Protein AF-A0A1F8M8Q2-F1 (afdb_monomer_lite)

Structure (mmCIF, N/CA/C/O backbone):
data_AF-A0A1F8M8Q2-F1
#
_entry.id   AF-A0A1F8M8Q2-F1
#
loop_
_atom_site.group_PDB
_atom_site.id
_atom_site.type_symbol
_atom_site.label_atom_id
_atom_site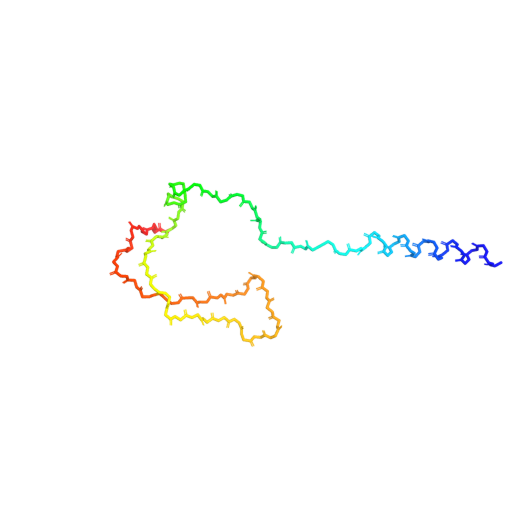.label_alt_id
_atom_site.label_comp_id
_atom_site.label_asym_id
_atom_site.label_entity_id
_atom_site.label_seq_id
_atom_site.pdbx_PDB_ins_code
_atom_site.Cartn_x
_atom_site.Cartn_y
_atom_site.Cartn_z
_atom_site.occupancy
_atom_site.B_iso_or_equiv
_atom_site.auth_seq_id
_atom_site.auth_comp_id
_atom_site.auth_asym_id
_atom_site.auth_atom_id
_atom_site.pdbx_PDB_model_num
ATOM 1 N N . MET A 1 1 ? 52.526 6.394 -23.130 1.00 59.47 1 MET A N 1
ATOM 2 C CA . MET A 1 1 ? 51.057 6.506 -23.295 1.00 59.47 1 MET A CA 1
ATOM 3 C C . MET A 1 1 ? 50.283 5.447 -22.501 1.00 59.47 1 MET A C 1
ATOM 5 O O . MET A 1 1 ? 49.245 5.767 -21.945 1.00 59.47 1 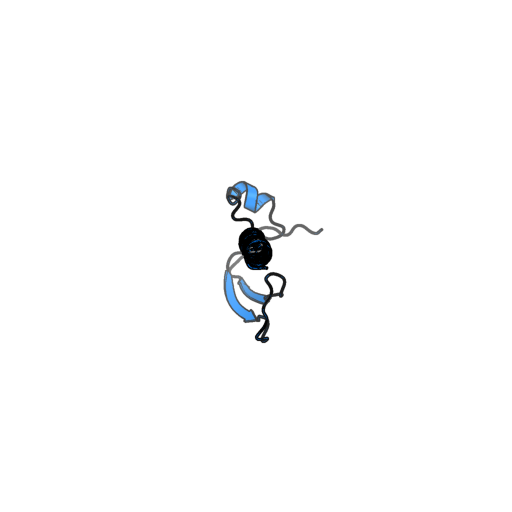MET A O 1
ATOM 9 N N . THR A 1 2 ? 50.810 4.232 -22.328 1.00 69.38 2 THR A N 1
ATOM 10 C CA . THR A 1 2 ? 50.140 3.110 -21.633 1.00 69.38 2 THR A CA 1
ATOM 11 C C . THR A 1 2 ? 49.880 3.325 -20.130 1.00 69.38 2 THR A C 1
ATOM 13 O O . THR A 1 2 ? 48.862 2.878 -19.617 1.00 69.38 2 THR A O 1
ATOM 16 N N . LYS A 1 3 ? 50.752 4.062 -19.418 1.00 71.31 3 LYS A N 1
ATOM 17 C CA . LYS A 1 3 ? 50.584 4.363 -17.977 1.00 71.31 3 LYS A CA 1
ATOM 18 C C . LYS A 1 3 ? 49.353 5.226 -17.672 1.00 71.31 3 LYS A C 1
ATOM 20 O O . LYS A 1 3 ? 48.653 4.959 -16.707 1.00 71.31 3 LYS A O 1
ATOM 25 N N . TRP A 1 4 ? 49.067 6.217 -18.515 1.00 83.88 4 TRP A N 1
ATOM 26 C CA . TRP A 1 4 ? 47.881 7.069 -18.368 1.00 83.88 4 TRP A CA 1
ATOM 27 C C . TRP A 1 4 ? 46.597 6.296 -18.665 1.00 83.88 4 TRP A C 1
ATOM 29 O O . TRP A 1 4 ? 45.600 6.464 -17.973 1.00 83.88 4 TRP A O 1
ATOM 39 N N . PHE A 1 5 ? 46.657 5.381 -19.634 1.00 85.44 5 PHE A N 1
ATOM 40 C CA . PHE A 1 5 ? 45.541 4.500 -19.955 1.00 85.44 5 PHE A CA 1
ATOM 41 C C . PHE A 1 5 ? 45.168 3.590 -18.774 1.00 85.44 5 PHE A C 1
ATOM 43 O O . PHE A 1 5 ? 43.992 3.479 -18.445 1.00 85.44 5 PHE A O 1
ATOM 50 N N . MET A 1 6 ? 46.157 3.018 -18.073 1.00 84.31 6 MET A N 1
ATOM 51 C CA . MET A 1 6 ? 45.912 2.237 -16.851 1.00 84.31 6 MET A CA 1
ATOM 52 C C . MET A 1 6 ? 45.256 3.062 -15.739 1.00 84.31 6 MET A C 1
ATOM 54 O O . MET A 1 6 ? 44.340 2.570 -15.088 1.00 84.31 6 MET A O 1
ATOM 58 N N . VAL A 1 7 ? 45.686 4.311 -15.539 1.00 90.38 7 VAL A N 1
ATOM 59 C CA . VAL A 1 7 ? 45.106 5.193 -14.512 1.00 90.38 7 VAL A CA 1
ATOM 60 C C . VAL A 1 7 ? 43.645 5.521 -14.828 1.00 90.38 7 VAL A C 1
ATOM 62 O O . VAL A 1 7 ? 42.800 5.459 -13.940 1.00 90.38 7 VAL A O 1
ATOM 65 N N . ILE A 1 8 ? 43.328 5.804 -16.094 1.00 91.56 8 ILE A N 1
ATOM 66 C CA . ILE A 1 8 ? 41.955 6.092 -16.532 1.00 91.56 8 ILE A CA 1
ATOM 67 C C . ILE A 1 8 ? 41.061 4.855 -16.376 1.00 91.56 8 ILE A C 1
ATOM 69 O O . ILE A 1 8 ? 39.943 4.967 -15.877 1.00 91.56 8 ILE A O 1
ATOM 73 N N . MET A 1 9 ? 41.559 3.669 -16.738 1.00 88.94 9 MET A N 1
ATOM 74 C CA . MET A 1 9 ? 40.830 2.407 -16.562 1.00 88.94 9 MET A CA 1
ATOM 75 C C . MET A 1 9 ? 40.562 2.099 -15.084 1.00 88.94 9 MET A C 1
ATOM 77 O O . MET A 1 9 ? 39.437 1.762 -14.717 1.00 88.94 9 MET A O 1
ATOM 81 N N . ALA A 1 10 ? 41.569 2.276 -14.224 1.00 90.69 10 ALA A N 1
ATOM 82 C CA . ALA A 1 10 ? 41.428 2.077 -12.784 1.00 90.69 10 ALA A CA 1
ATOM 83 C C . ALA A 1 10 ? 40.415 3.055 -12.168 1.00 90.69 10 ALA A C 1
ATOM 85 O O . ALA A 1 10 ? 39.582 2.658 -11.353 1.00 90.69 10 ALA A O 1
ATOM 86 N N . PHE A 1 11 ? 40.440 4.319 -12.597 1.00 91.81 11 PHE A N 1
ATOM 87 C CA . PHE A 1 11 ? 39.483 5.327 -12.151 1.00 91.81 11 PHE A CA 1
ATOM 88 C C . PHE A 1 11 ? 38.050 4.999 -12.595 1.00 91.81 11 PHE A C 1
ATOM 90 O O . PHE A 1 11 ? 37.126 5.067 -11.787 1.00 91.81 11 PHE A O 1
ATOM 97 N N . ALA A 1 12 ? 37.861 4.568 -13.846 1.00 89.06 12 ALA A N 1
ATOM 98 C CA . ALA A 1 12 ? 36.551 4.177 -14.365 1.00 89.06 12 ALA A CA 1
ATOM 99 C C . ALA A 1 12 ? 35.951 2.977 -13.609 1.00 89.06 12 ALA A C 1
ATOM 101 O O . ALA A 1 12 ? 34.767 2.998 -13.272 1.00 89.06 12 ALA A O 1
ATOM 102 N N . MET A 1 13 ? 36.764 1.963 -13.282 1.00 86.88 13 MET A N 1
ATOM 103 C CA . MET A 1 13 ? 36.322 0.833 -12.453 1.00 86.88 13 MET A CA 1
ATOM 104 C C . MET A 1 13 ? 35.927 1.267 -11.040 1.00 86.88 13 MET A C 1
ATOM 106 O O . MET A 1 13 ? 34.921 0.787 -10.520 1.00 86.88 13 MET A O 1
ATOM 110 N N . ALA A 1 14 ? 36.688 2.176 -10.424 1.00 88.12 14 ALA A N 1
ATOM 111 C CA . ALA A 1 14 ? 36.367 2.679 -9.094 1.00 88.12 14 ALA A CA 1
ATOM 112 C C . ALA A 1 14 ? 35.010 3.396 -9.092 1.00 88.12 14 ALA A C 1
ATOM 114 O O . ALA A 1 14 ? 34.147 3.066 -8.283 1.00 88.12 14 ALA A O 1
ATOM 115 N N . VAL A 1 15 ? 34.783 4.313 -10.037 1.00 87.88 15 VAL A N 1
ATOM 116 C CA . VAL A 1 15 ? 33.505 5.029 -10.154 1.00 87.88 15 VAL A CA 1
ATOM 117 C C . VAL A 1 15 ? 32.349 4.048 -10.344 1.00 87.88 15 VAL A C 1
ATOM 119 O O . VAL A 1 15 ? 31.386 4.117 -9.589 1.00 87.88 15 VAL A O 1
ATOM 122 N N . ALA A 1 16 ? 32.475 3.082 -11.259 1.00 83.25 16 ALA A N 1
ATOM 123 C CA . ALA A 1 16 ? 31.439 2.077 -11.498 1.00 83.25 16 ALA A CA 1
ATOM 124 C C . ALA A 1 16 ? 31.087 1.258 -10.241 1.00 83.25 16 ALA A C 1
ATOM 126 O O . ALA A 1 16 ? 29.919 0.939 -10.023 1.00 83.25 16 ALA A O 1
ATOM 127 N N . PHE A 1 17 ? 32.078 0.948 -9.398 1.00 80.00 17 PHE A N 1
ATOM 128 C CA . PHE A 1 17 ? 31.864 0.222 -8.146 1.00 80.00 17 PHE A CA 1
ATOM 129 C C . PHE A 1 17 ? 31.162 1.076 -7.079 1.00 80.00 17 PHE A C 1
ATOM 131 O O . PHE A 1 17 ? 30.317 0.574 -6.344 1.00 80.00 17 PHE A O 1
ATOM 138 N N . PHE A 1 18 ? 31.470 2.373 -7.001 1.00 77.50 18 PHE A N 1
ATOM 139 C CA . PHE A 1 18 ? 30.845 3.278 -6.029 1.00 77.50 18 PHE A CA 1
ATOM 140 C C . PHE A 1 18 ? 29.452 3.767 -6.446 1.00 77.50 18 PHE A C 1
ATOM 142 O O . PHE A 1 18 ? 28.670 4.166 -5.584 1.00 77.50 18 PHE A O 1
ATOM 149 N N . THR A 1 19 ? 29.112 3.724 -7.736 1.00 75.19 19 THR A N 1
ATOM 150 C CA . THR A 1 19 ? 27.818 4.194 -8.255 1.00 75.19 19 THR A CA 1
ATOM 151 C C . THR A 1 19 ? 26.761 3.099 -8.370 1.00 75.19 19 THR A C 1
ATOM 153 O O . THR A 1 19 ? 25.722 3.336 -8.982 1.00 75.19 19 THR A O 1
ATOM 156 N N . THR A 1 20 ? 26.981 1.901 -7.817 1.00 70.31 20 THR A N 1
ATOM 157 C CA . THR A 1 20 ? 25.947 0.857 -7.821 1.00 70.31 20 THR A CA 1
ATOM 158 C C . THR A 1 20 ? 24.723 1.358 -7.044 1.00 70.31 20 THR A C 1
ATOM 160 O O . THR A 1 20 ? 24.846 1.619 -5.840 1.00 70.31 20 THR A O 1
ATOM 163 N N . PRO A 1 21 ? 23.555 1.523 -7.690 1.00 65.81 21 PRO A N 1
ATOM 164 C CA . PRO A 1 21 ? 22.378 2.062 -7.029 1.00 65.81 21 PRO A CA 1
ATOM 165 C C . PRO A 1 21 ? 21.950 1.105 -5.916 1.00 65.81 21 PRO A C 1
ATOM 167 O O . PRO A 1 21 ? 21.668 -0.067 -6.160 1.00 65.81 21 PRO A O 1
ATOM 170 N N . ARG A 1 22 ? 21.919 1.598 -4.676 1.00 64.44 22 ARG A N 1
ATOM 171 C CA . ARG A 1 22 ? 21.323 0.854 -3.565 1.00 64.44 22 ARG A CA 1
ATOM 172 C C . ARG A 1 22 ? 19.811 0.911 -3.725 1.00 64.44 22 ARG A C 1
ATOM 174 O O . ARG A 1 22 ? 19.260 1.993 -3.912 1.00 64.44 22 ARG A O 1
ATOM 181 N N . SER A 1 23 ? 19.158 -0.245 -3.678 1.00 61.97 23 SER A N 1
ATOM 182 C CA . SER A 1 23 ? 17.705 -0.353 -3.775 1.00 61.97 23 SER A CA 1
ATOM 183 C C . SER A 1 23 ? 17.047 0.543 -2.724 1.00 61.97 23 SER A C 1
ATOM 185 O O . SER A 1 23 ? 17.256 0.362 -1.526 1.00 61.97 23 SER A O 1
ATOM 187 N N . ALA A 1 24 ? 16.279 1.533 -3.174 1.00 59.97 24 ALA A N 1
ATOM 188 C CA . ALA A 1 24 ? 15.451 2.340 -2.295 1.00 59.97 24 ALA A CA 1
ATOM 189 C C . ALA A 1 24 ? 14.217 1.510 -1.914 1.00 59.97 24 ALA A C 1
ATOM 191 O O . ALA A 1 24 ? 13.329 1.305 -2.738 1.00 59.97 24 ALA A O 1
ATOM 192 N N . SER A 1 25 ? 14.175 0.994 -0.685 1.00 56.66 25 SER A N 1
ATOM 193 C CA . SER A 1 25 ? 12.972 0.343 -0.158 1.00 56.66 25 SER A CA 1
ATOM 194 C C . SER A 1 25 ? 11.977 1.407 0.294 1.00 56.66 25 SER A C 1
ATOM 196 O O . SER A 1 25 ? 12.231 2.131 1.252 1.00 56.66 25 SER A O 1
ATOM 198 N N . ALA A 1 26 ? 10.841 1.493 -0.397 1.00 61.41 26 ALA A N 1
ATOM 199 C CA . ALA A 1 26 ? 9.748 2.402 -0.051 1.00 61.41 26 ALA A CA 1
ATOM 200 C C . ALA A 1 26 ? 8.911 1.920 1.154 1.00 61.41 26 ALA A C 1
ATOM 202 O O . ALA A 1 26 ? 8.186 2.711 1.750 1.00 61.41 26 ALA A O 1
ATOM 203 N N . CYS A 1 27 ? 9.033 0.648 1.551 1.00 64.19 27 CYS A N 1
ATOM 204 C CA . CYS A 1 27 ? 8.416 0.119 2.765 1.00 64.19 27 CYS A CA 1
ATOM 205 C C . CYS A 1 27 ? 9.484 -0.084 3.839 1.00 64.19 27 CYS A C 1
ATOM 207 O O . CYS A 1 27 ? 10.425 -0.859 3.662 1.00 64.19 27 CYS A O 1
ATOM 209 N N . SER A 1 28 ? 9.331 0.619 4.960 1.00 64.38 28 SER A N 1
ATOM 210 C CA . SER A 1 28 ? 10.123 0.344 6.152 1.00 64.38 28 SER A CA 1
ATOM 211 C C . SER A 1 28 ? 9.636 -0.975 6.740 1.00 64.38 28 SER A C 1
ATOM 213 O O . SER A 1 28 ? 8.508 -1.047 7.225 1.00 64.38 28 SER A O 1
ATOM 215 N N . CYS A 1 29 ? 10.478 -2.008 6.723 1.00 64.50 29 CYS A N 1
ATOM 216 C CA . CYS A 1 29 ? 10.265 -3.249 7.476 1.00 64.50 29 CYS A CA 1
ATOM 217 C C . CYS A 1 29 ? 10.451 -3.018 8.989 1.00 64.50 29 CYS A C 1
ATOM 219 O O . CYS A 1 29 ? 11.090 -3.817 9.670 1.00 64.50 29 CYS A O 1
ATOM 221 N N . ALA A 1 30 ? 9.980 -1.879 9.500 1.00 74.44 30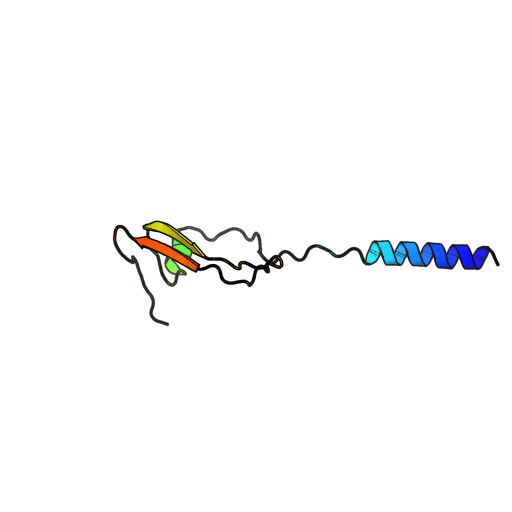 ALA A N 1
ATOM 222 C CA . ALA A 1 30 ? 9.935 -1.616 10.923 1.00 74.44 30 ALA A CA 1
ATOM 223 C C . ALA A 1 30 ? 8.985 -2.620 11.574 1.00 74.44 30 ALA A C 1
ATOM 225 O O . ALA A 1 30 ? 7.946 -2.959 11.004 1.00 74.44 30 ALA A O 1
ATOM 226 N N . GLU A 1 31 ? 9.362 -3.072 12.767 1.00 80.50 31 GLU A N 1
ATOM 227 C CA . GLU A 1 31 ? 8.541 -3.980 13.557 1.00 80.50 31 GLU A CA 1
ATOM 228 C C . GLU A 1 31 ? 7.121 -3.395 13.700 1.00 80.50 31 GLU A C 1
ATOM 230 O O . GLU A 1 31 ? 6.980 -2.219 14.072 1.00 80.50 31 GLU A O 1
ATOM 235 N N . PRO A 1 32 ? 6.065 -4.162 13.379 1.00 81.69 32 PRO A N 1
ATOM 236 C CA . PRO A 1 32 ? 4.701 -3.677 13.505 1.00 81.69 32 PRO A CA 1
ATOM 237 C C . PRO A 1 32 ? 4.360 -3.369 14.969 1.00 81.69 32 PRO A C 1
ATOM 239 O O . PRO A 1 32 ? 4.886 -3.972 15.905 1.00 81.69 32 PRO A O 1
ATOM 242 N N . TYR A 1 33 ? 3.439 -2.424 15.174 1.00 86.94 33 TYR A N 1
ATOM 243 C CA . TYR A 1 33 ? 2.907 -2.141 16.507 1.00 86.94 33 TYR A CA 1
ATOM 244 C C . TYR A 1 33 ? 2.198 -3.372 17.092 1.00 86.94 33 TYR A C 1
ATOM 246 O O . TYR A 1 33 ? 1.632 -4.186 16.362 1.00 86.94 33 TYR A O 1
ATOM 254 N N . SER A 1 34 ? 2.166 -3.471 18.424 1.00 92.56 34 SER A N 1
ATOM 255 C CA . SER A 1 34 ? 1.322 -4.451 19.113 1.00 92.56 34 SER A CA 1
ATOM 256 C C . SER A 1 34 ? -0.158 -4.253 18.736 1.00 92.56 34 SER A C 1
ATOM 258 O O . SER A 1 34 ? -0.566 -3.128 18.426 1.00 92.56 34 SER A O 1
ATOM 260 N N . PRO A 1 35 ? -0.994 -5.307 18.785 1.00 90.50 35 PRO A N 1
ATOM 261 C CA . PRO A 1 35 ? -2.392 -5.223 18.355 1.00 90.50 35 PRO A CA 1
ATOM 262 C C . PRO A 1 35 ? -3.193 -4.156 19.113 1.00 90.50 35 PRO A C 1
ATOM 264 O O . PRO A 1 35 ? -3.987 -3.444 18.505 1.00 90.50 35 PRO A O 1
ATOM 267 N N . SER A 1 36 ? -2.943 -3.976 20.415 1.00 91.31 36 SER A N 1
ATOM 268 C CA . SER A 1 36 ? -3.595 -2.931 21.216 1.00 91.31 36 SER A CA 1
ATOM 269 C C . SER A 1 36 ? -3.221 -1.525 20.746 1.00 91.31 36 SER A C 1
ATOM 271 O O . SER A 1 36 ? -4.093 -0.688 20.527 1.00 91.31 36 SER A O 1
ATOM 273 N N . THR A 1 37 ? -1.931 -1.265 20.524 1.00 90.81 37 THR A N 1
ATOM 274 C CA . THR A 1 37 ? -1.456 0.034 20.034 1.00 90.81 37 THR A CA 1
ATOM 275 C C . THR A 1 37 ? -1.906 0.302 18.598 1.00 90.81 37 THR A C 1
ATOM 277 O O . THR A 1 37 ? -2.216 1.444 18.261 1.00 90.81 37 THR A O 1
ATOM 280 N N . ALA A 1 38 ? -1.973 -0.725 17.749 1.00 88.50 38 ALA A N 1
ATOM 281 C CA . ALA A 1 38 ? -2.501 -0.607 16.394 1.00 88.50 38 ALA A CA 1
ATOM 282 C C . ALA A 1 38 ? -3.993 -0.236 16.405 1.00 88.50 38 ALA A C 1
ATOM 284 O O . ALA A 1 38 ? -4.389 0.692 15.704 1.00 88.50 38 ALA A O 1
ATOM 285 N N . PHE A 1 39 ? -4.794 -0.889 17.253 1.00 89.44 39 PHE A N 1
ATOM 286 C CA . PHE A 1 39 ? -6.219 -0.594 17.412 1.00 89.44 39 PHE A CA 1
ATOM 287 C C . PHE A 1 39 ? -6.474 0.838 17.912 1.00 89.44 39 PHE A C 1
ATOM 289 O O . PHE A 1 39 ? -7.381 1.512 17.432 1.00 89.44 39 PHE A O 1
ATOM 296 N N . GLU A 1 40 ? -5.659 1.342 18.843 1.00 90.50 40 GLU A N 1
ATOM 297 C CA . GLU A 1 40 ? -5.784 2.718 19.347 1.00 90.50 40 GLU A CA 1
ATOM 298 C C . GLU A 1 40 ? -5.371 3.790 18.330 1.00 90.50 40 GLU A C 1
ATOM 300 O O . GLU A 1 40 ? -5.940 4.884 18.323 1.00 90.50 40 GLU A O 1
ATOM 305 N N . LYS A 1 41 ? -4.374 3.497 17.487 1.00 88.62 41 LYS A N 1
ATOM 306 C CA . LYS A 1 41 ? -3.862 4.430 16.472 1.00 88.62 41 LYS A CA 1
ATOM 307 C C . LYS A 1 41 ? -4.654 4.409 15.165 1.00 88.62 41 LYS A C 1
ATOM 309 O O . LYS A 1 41 ? -4.520 5.345 14.379 1.00 88.62 41 LYS A O 1
ATOM 314 N N . ALA A 1 42 ? -5.431 3.361 14.911 1.00 86.88 42 ALA A N 1
ATOM 315 C CA . ALA A 1 42 ? -6.194 3.216 13.681 1.00 86.88 42 ALA A CA 1
ATOM 316 C C . ALA A 1 42 ? -7.334 4.245 13.591 1.00 86.88 42 ALA A C 1
ATOM 318 O O . ALA A 1 42 ? -8.076 4.473 14.546 1.00 86.88 42 ALA A O 1
ATOM 319 N N . THR A 1 43 ? -7.509 4.842 12.409 1.00 91.06 43 THR A N 1
ATOM 320 C CA . THR A 1 43 ? -8.650 5.727 12.118 1.00 91.06 43 THR A CA 1
ATOM 321 C C . THR A 1 43 ? -9.956 4.942 12.003 1.00 91.06 43 THR A C 1
ATOM 323 O O . THR A 1 43 ? -11.007 5.446 12.405 1.00 91.06 43 THR A O 1
ATOM 326 N N . ALA A 1 44 ? -9.880 3.716 11.473 1.00 88.69 44 ALA A N 1
ATOM 327 C CA . ALA A 1 44 ? -10.994 2.790 11.341 1.00 88.69 44 ALA A CA 1
ATOM 328 C C . ALA A 1 44 ? -10.536 1.334 11.512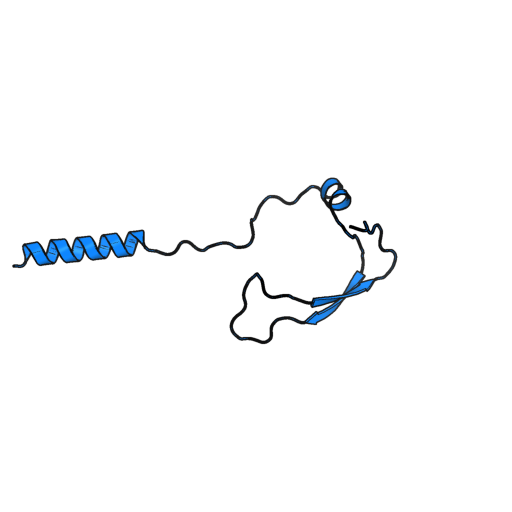 1.00 88.69 44 ALA A C 1
ATOM 330 O O . ALA A 1 44 ? -9.447 0.975 11.063 1.00 88.69 44 ALA A O 1
ATOM 331 N N . VAL A 1 45 ? -11.382 0.508 12.131 1.00 88.94 45 VAL A N 1
ATOM 332 C CA . VAL A 1 45 ? -11.190 -0.946 12.263 1.00 88.94 45 VAL A CA 1
ATOM 333 C C . VAL A 1 45 ? -12.492 -1.643 11.877 1.00 88.94 45 VAL A C 1
ATOM 335 O O . VAL A 1 45 ? -13.565 -1.264 12.350 1.00 88.94 45 VAL A O 1
ATOM 338 N N . PHE A 1 46 ? -12.397 -2.620 10.978 1.00 88.94 46 PHE A N 1
ATOM 339 C CA . PHE A 1 46 ? -13.519 -3.419 10.494 1.00 88.94 46 PHE A CA 1
ATOM 340 C C . PHE A 1 46 ? -13.048 -4.837 10.160 1.00 88.94 46 PHE A C 1
ATOM 342 O O . PHE A 1 46 ? -11.879 -5.054 9.838 1.00 88.94 46 PHE A O 1
ATOM 349 N N . SER A 1 47 ? -13.976 -5.789 10.207 1.00 90.56 47 SER A N 1
ATOM 350 C CA . SER A 1 47 ? -13.773 -7.166 9.759 1.00 90.56 47 SER A CA 1
ATOM 351 C C . SER A 1 47 ? -14.712 -7.462 8.594 1.00 90.56 47 SER A C 1
ATOM 353 O O . SER A 1 47 ? -15.889 -7.096 8.634 1.00 90.56 47 SER A O 1
ATOM 355 N N . GLY A 1 48 ? -14.196 -8.089 7.543 1.00 89.62 48 GLY A N 1
ATOM 356 C CA . GLY A 1 48 ? -14.982 -8.398 6.358 1.00 89.62 48 GLY A CA 1
ATOM 357 C C . GLY A 1 48 ? -14.203 -9.156 5.293 1.00 89.62 48 GLY A C 1
ATOM 358 O O . GLY A 1 48 ? -13.001 -9.400 5.416 1.00 89.62 48 GLY A O 1
ATOM 359 N N . MET A 1 49 ? -14.901 -9.504 4.219 1.00 91.94 49 MET A N 1
ATOM 360 C CA . MET A 1 49 ? -14.365 -10.199 3.058 1.00 91.94 49 MET A CA 1
ATOM 361 C C . MET A 1 49 ? -14.038 -9.214 1.937 1.00 91.94 49 MET A C 1
ATOM 363 O O . MET A 1 49 ? -14.828 -8.329 1.623 1.00 91.94 49 MET A O 1
ATOM 367 N N . VAL A 1 50 ? -12.893 -9.387 1.281 1.00 92.75 50 VAL A N 1
ATOM 368 C CA . VAL A 1 50 ? -12.564 -8.602 0.086 1.00 92.75 50 VAL A CA 1
ATOM 369 C C . VAL A 1 50 ? -13.355 -9.132 -1.107 1.00 92.75 50 VAL A C 1
ATOM 371 O O . VAL A 1 50 ? -13.269 -10.318 -1.418 1.00 92.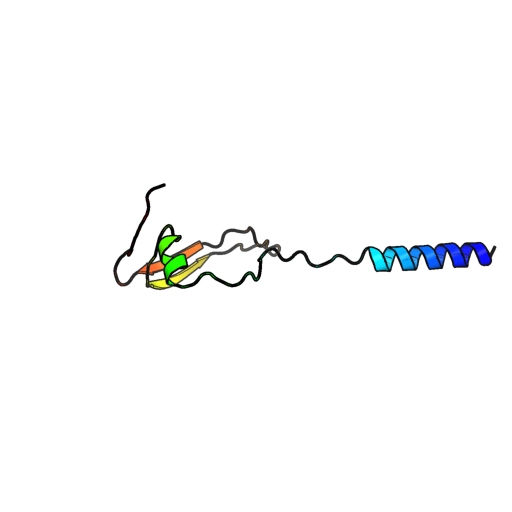75 50 VAL A O 1
ATOM 374 N N . ILE A 1 51 ? -14.097 -8.259 -1.786 1.00 95.44 51 ILE A N 1
ATOM 375 C CA . ILE A 1 51 ? -14.925 -8.625 -2.946 1.00 95.44 51 ILE A CA 1
ATOM 376 C C . ILE A 1 51 ? -14.425 -8.030 -4.265 1.00 95.44 51 ILE A C 1
ATOM 378 O O . ILE A 1 51 ? -14.796 -8.523 -5.325 1.00 95.44 51 ILE A O 1
ATOM 382 N N . SER A 1 52 ? -13.579 -6.997 -4.222 1.00 92.62 52 SER A N 1
ATOM 383 C CA . SER A 1 52 ? -12.939 -6.438 -5.416 1.00 92.62 52 SER A CA 1
ATOM 384 C C . SER A 1 52 ? -11.599 -5.787 -5.080 1.00 92.62 52 SER A C 1
ATOM 386 O O . SER A 1 52 ? -11.459 -5.167 -4.024 1.00 92.62 52 SER A O 1
ATOM 388 N N . LEU A 1 53 ? -10.632 -5.911 -5.991 1.00 91.62 53 LEU A N 1
ATOM 389 C CA . LEU A 1 53 ? -9.408 -5.112 -6.022 1.00 91.62 53 LEU A CA 1
ATOM 390 C C . LEU A 1 53 ? -9.278 -4.472 -7.401 1.00 91.62 53 LEU A C 1
ATOM 392 O O . LEU A 1 53 ? -9.215 -5.168 -8.413 1.00 91.62 53 LEU A O 1
ATOM 396 N N . GLU A 1 54 ? -9.147 -3.156 -7.421 1.00 90.56 54 GLU A N 1
ATOM 397 C CA . GLU A 1 54 ? -8.834 -2.373 -8.608 1.00 90.56 54 GLU A CA 1
ATOM 398 C C . GLU A 1 54 ? -7.483 -1.694 -8.393 1.00 90.56 54 GLU A C 1
ATOM 400 O O . GLU A 1 54 ? -7.273 -0.985 -7.408 1.00 90.56 54 GLU A O 1
ATOM 405 N N . GLY A 1 55 ? -6.546 -1.940 -9.303 1.00 85.81 55 GLY A N 1
ATOM 406 C CA . GLY A 1 55 ? -5.199 -1.383 -9.254 1.00 85.81 55 GLY A CA 1
ATOM 407 C C . GLY A 1 55 ? -4.813 -0.708 -10.568 1.00 85.81 55 GLY A C 1
ATOM 408 O O . GLY A 1 55 ? -5.576 -0.751 -11.539 1.00 85.81 55 GLY A O 1
ATOM 409 N N . PRO A 1 56 ? -3.621 -0.093 -10.622 1.00 82.25 56 PRO A N 1
ATOM 410 C CA . PRO A 1 56 ? -3.110 0.511 -11.843 1.00 82.25 56 PRO A CA 1
ATOM 411 C C . PRO A 1 56 ? -2.986 -0.543 -12.950 1.00 82.25 56 PRO A C 1
ATOM 413 O O . PRO A 1 56 ? -2.400 -1.608 -12.764 1.00 82.25 56 PRO A O 1
ATOM 416 N N . THR A 1 57 ? -3.530 -0.237 -14.127 1.00 79.44 57 THR A N 1
ATOM 417 C CA . THR A 1 57 ? -3.497 -1.120 -15.305 1.00 79.44 57 THR A CA 1
ATOM 418 C C . THR A 1 57 ? -2.252 -0.906 -16.175 1.00 79.44 57 THR A C 1
ATOM 420 O O . THR A 1 57 ? -2.135 -1.500 -17.245 1.00 79.44 57 THR A O 1
ATOM 423 N N . SER A 1 58 ? -1.340 -0.017 -15.767 1.00 77.50 58 SER A N 1
ATOM 424 C CA . SER A 1 58 ? -0.131 0.341 -16.511 1.00 77.50 58 SER A CA 1
ATOM 425 C C . SER A 1 58 ? 1.023 -0.631 -16.265 1.00 77.50 58 SER A C 1
ATOM 427 O O . SER A 1 58 ? 1.173 -1.206 -15.194 1.00 77.50 58 SER A O 1
ATOM 429 N N . HIS A 1 59 ? 1.909 -0.760 -17.258 1.00 71.94 59 HIS A N 1
ATOM 430 C CA . HIS A 1 59 ? 3.136 -1.564 -17.147 1.00 71.94 59 HIS A CA 1
ATOM 431 C C . HIS A 1 59 ? 4.194 -0.956 -16.214 1.00 71.94 59 HIS A C 1
ATOM 433 O O . HIS A 1 59 ? 5.157 -1.626 -15.848 1.00 71.94 59 HIS A O 1
ATOM 439 N N . VAL A 1 60 ? 4.026 0.315 -15.849 1.00 73.19 60 VAL A N 1
ATOM 440 C CA . VAL A 1 60 ? 4.840 1.003 -14.849 1.00 73.19 60 VAL A CA 1
ATOM 441 C C . VAL A 1 60 ? 3.966 1.159 -13.613 1.00 73.19 60 VAL A C 1
ATOM 443 O O . VAL A 1 60 ? 2.933 1.824 -13.692 1.00 73.19 60 VAL A O 1
ATOM 446 N N . VAL A 1 61 ? 4.371 0.507 -12.521 1.00 73.50 61 VAL A N 1
ATOM 447 C CA . VAL A 1 61 ? 3.695 0.542 -11.220 1.00 73.50 61 VAL A CA 1
ATOM 448 C C . VAL A 1 61 ? 4.686 1.047 -10.174 1.00 73.50 61 VAL A C 1
ATOM 450 O O . VAL A 1 61 ? 5.801 0.541 -10.047 1.00 73.50 61 VAL A O 1
ATOM 453 N N . SER A 1 62 ? 4.276 2.071 -9.448 1.00 72.62 62 SER A N 1
ATOM 454 C CA . SER A 1 62 ? 4.952 2.715 -8.338 1.00 72.62 62 SER A CA 1
ATOM 455 C C . SER A 1 62 ? 4.304 2.294 -7.022 1.00 72.62 62 SER A C 1
ATOM 457 O O . SER A 1 62 ? 3.101 2.067 -6.938 1.00 72.62 62 SER A O 1
ATOM 459 N N . SER A 1 63 ? 5.087 2.265 -5.945 1.00 70.50 63 SER A N 1
ATOM 460 C CA . SER A 1 63 ? 4.583 2.028 -4.583 1.00 70.50 63 SER A CA 1
ATOM 461 C C . SER A 1 63 ? 3.597 3.098 -4.095 1.00 70.50 63 SER A C 1
ATOM 463 O O . SER A 1 63 ? 2.958 2.913 -3.065 1.00 70.50 63 SER A O 1
ATOM 465 N N . ALA A 1 64 ? 3.510 4.225 -4.804 1.00 76.12 64 ALA A N 1
ATOM 466 C CA . ALA A 1 64 ? 2.567 5.302 -4.532 1.00 76.12 64 ALA A CA 1
ATOM 467 C C . ALA A 1 64 ? 1.269 5.195 -5.352 1.00 76.12 64 ALA A C 1
ATOM 469 O O . ALA A 1 64 ? 0.383 6.030 -5.173 1.00 76.12 64 ALA A O 1
ATOM 470 N N . ASP A 1 65 ? 1.154 4.213 -6.253 1.00 82.69 65 ASP A N 1
ATOM 471 C CA . ASP A 1 65 ? -0.049 4.071 -7.064 1.00 82.69 65 ASP A CA 1
ATOM 472 C C . ASP A 1 65 ? -1.218 3.564 -6.208 1.00 82.69 65 ASP A C 1
ATOM 474 O O . ASP A 1 65 ? -1.067 2.596 -5.453 1.00 82.69 65 ASP A O 1
ATOM 478 N N . PRO A 1 66 ? -2.396 4.202 -6.304 1.00 80.38 66 PRO A N 1
ATOM 479 C CA . PRO A 1 66 ? -3.533 3.848 -5.476 1.00 80.38 66 PRO A CA 1
ATOM 480 C C . PRO A 1 66 ? -4.109 2.491 -5.891 1.00 80.38 66 PRO A C 1
ATOM 482 O O . PRO A 1 66 ? -4.357 2.231 -7.069 1.00 80.38 66 PRO A O 1
ATOM 485 N N . VAL A 1 67 ? -4.377 1.650 -4.894 1.00 88.00 67 VAL A N 1
ATOM 486 C CA . VAL A 1 67 ? -5.130 0.402 -5.044 1.00 88.00 67 VAL A CA 1
ATOM 487 C C . VAL A 1 67 ? -6.430 0.550 -4.268 1.00 88.00 67 VAL A C 1
ATOM 489 O O . VAL A 1 67 ? -6.419 0.840 -3.071 1.00 88.00 67 VAL A O 1
ATOM 492 N N . THR A 1 68 ? -7.551 0.353 -4.951 1.00 89.75 68 THR A N 1
ATOM 493 C CA . THR A 1 68 ? -8.883 0.400 -4.351 1.00 89.75 68 THR A CA 1
ATOM 494 C C . THR A 1 68 ? -9.311 -1.017 -4.007 1.00 89.75 68 THR A C 1
ATOM 496 O O . THR A 1 68 ? -9.393 -1.875 -4.882 1.00 89.75 68 THR A O 1
ATOM 499 N N . ALA A 1 69 ? -9.591 -1.270 -2.731 1.00 90.25 69 ALA A N 1
ATOM 500 C CA . ALA A 1 69 ? -10.133 -2.541 -2.267 1.00 90.25 69 ALA A CA 1
ATOM 501 C C . ALA A 1 69 ? -11.563 -2.335 -1.758 1.00 90.25 69 ALA A C 1
ATOM 503 O O . ALA A 1 69 ? -11.816 -1.462 -0.925 1.00 90.25 69 ALA A O 1
ATOM 504 N N . VAL A 1 70 ? -12.496 -3.141 -2.263 1.00 92.00 70 VAL A N 1
ATOM 505 C CA . VAL A 1 70 ? -13.899 -3.137 -1.840 1.00 92.00 70 VAL A CA 1
ATOM 506 C C . VAL A 1 70 ? -14.125 -4.319 -0.909 1.00 92.00 70 VAL A C 1
ATOM 508 O O . VAL A 1 70 ? -13.816 -5.461 -1.256 1.00 92.00 70 VAL A O 1
ATOM 511 N N . PHE A 1 71 ? -14.686 -4.039 0.265 1.00 90.94 71 PHE A N 1
ATOM 512 C CA . PHE A 1 71 ? -14.929 -5.027 1.310 1.00 90.94 71 PHE A CA 1
ATOM 513 C C . PHE A 1 71 ? -16.432 -5.208 1.543 1.00 90.94 71 PHE A C 1
ATOM 515 O O . PHE A 1 71 ? -17.174 -4.233 1.649 1.00 90.94 71 PHE A O 1
ATOM 522 N N . LEU A 1 72 ? -16.864 -6.460 1.669 1.00 91.50 72 LEU A N 1
ATOM 523 C CA . LEU A 1 72 ? -18.137 -6.850 2.258 1.00 91.50 72 LEU A CA 1
ATOM 524 C C . LEU A 1 72 ? -17.927 -7.005 3.768 1.00 91.50 72 LEU A C 1
ATOM 526 O O . LEU A 1 72 ? -17.175 -7.873 4.197 1.00 91.50 72 LEU A O 1
ATOM 530 N N . VAL A 1 73 ? -18.551 -6.148 4.570 1.00 89.44 73 VAL A N 1
ATOM 531 C CA . VAL A 1 73 ? -18.334 -6.092 6.025 1.00 89.44 73 VAL A CA 1
ATOM 532 C C . VAL A 1 73 ? -19.432 -6.885 6.737 1.00 89.44 73 VAL A C 1
ATOM 534 O O . VAL A 1 73 ? -20.609 -6.588 6.544 1.00 89.44 73 VAL A O 1
ATOM 537 N N . ASP A 1 74 ? -19.057 -7.874 7.557 1.00 77.00 74 ASP A N 1
ATOM 538 C CA . ASP A 1 74 ? -20.002 -8.792 8.215 1.00 77.00 74 ASP A CA 1
ATOM 539 C C . ASP A 1 74 ? -20.764 -8.124 9.372 1.00 77.00 74 ASP A C 1
ATOM 541 O O . ASP A 1 74 ? -21.990 -8.198 9.443 1.00 77.00 74 ASP A O 1
ATOM 545 N N . THR A 1 75 ? -20.057 -7.423 10.265 1.00 60.75 75 THR A N 1
ATOM 546 C CA . THR A 1 75 ? -20.638 -6.654 11.379 1.00 60.75 75 THR A CA 1
ATOM 547 C C . THR A 1 75 ? -19.661 -5.576 11.861 1.00 60.75 75 THR A C 1
ATOM 549 O O . THR A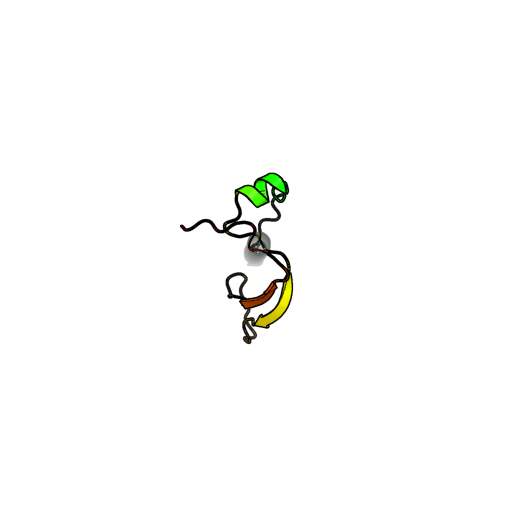 1 75 ? -18.544 -5.907 12.240 1.00 60.75 75 THR A O 1
ATOM 552 N N . GLY A 1 76 ? -20.109 -4.315 11.931 1.00 56.44 76 GLY A N 1
ATOM 553 C CA . GLY A 1 76 ? -19.562 -3.283 12.826 1.00 56.44 76 GLY A CA 1
ATOM 554 C C . GLY A 1 76 ? -18.215 -2.662 12.442 1.00 56.44 76 GLY A C 1
ATOM 555 O O . GLY A 1 76 ? -17.153 -3.219 12.687 1.00 56.44 76 GLY A O 1
ATOM 556 N N . LEU A 1 77 ? -18.258 -1.422 11.955 1.00 56.06 77 LEU A N 1
ATOM 557 C CA . LEU A 1 77 ? -17.158 -0.475 12.128 1.00 56.06 77 LEU A CA 1
ATOM 558 C C . LEU A 1 77 ? -16.914 -0.315 13.639 1.00 56.06 77 LEU A C 1
ATOM 560 O O . LEU A 1 77 ? -17.697 0.351 14.315 1.00 56.06 77 LEU A O 1
ATOM 564 N N . GLU A 1 78 ? -15.878 -0.957 14.182 1.00 63.94 78 GLU A N 1
ATOM 565 C CA . GLU A 1 78 ? -15.637 -0.992 15.634 1.00 63.94 78 GLU A CA 1
ATOM 566 C C . GLU A 1 78 ? -15.268 0.394 16.182 1.00 63.94 78 GLU A C 1
ATOM 568 O O . GLU A 1 78 ? -15.566 0.725 17.330 1.00 63.94 78 GLU A O 1
ATOM 573 N N . ARG A 1 79 ? -14.664 1.240 15.341 1.00 62.06 79 ARG A N 1
ATOM 574 C CA . ARG A 1 79 ? -14.445 2.668 15.590 1.00 62.06 79 ARG A CA 1
ATOM 575 C C . ARG A 1 79 ? -14.251 3.414 14.276 1.00 62.06 79 ARG A C 1
ATOM 577 O O . ARG A 1 79 ? -13.564 2.912 13.396 1.00 62.06 79 ARG A O 1
ATOM 584 N N . ALA A 1 80 ? -14.773 4.637 14.195 1.00 65.62 80 ALA A N 1
ATOM 585 C CA . ALA A 1 80 ? -14.320 5.659 13.256 1.00 65.62 80 ALA A CA 1
ATOM 586 C C . ALA A 1 80 ? -14.055 6.955 14.016 1.00 65.62 80 ALA A C 1
ATOM 588 O O . ALA A 1 80 ? -14.914 7.440 14.755 1.00 65.62 80 ALA A O 1
ATOM 589 N N . LYS A 1 81 ? -12.856 7.512 13.854 1.00 58.59 81 LYS A N 1
ATOM 590 C CA . LYS A 1 81 ? -12.507 8.820 14.407 1.00 58.59 81 LYS A CA 1
ATOM 591 C C . LYS A 1 81 ? -12.671 9.863 13.303 1.00 58.59 81 LYS A C 1
ATOM 593 O O . LYS A 1 81 ? -11.940 9.814 12.319 1.00 58.59 81 LYS A O 1
ATOM 598 N N . ALA A 1 82 ? -13.644 10.764 13.445 1.00 51.62 82 ALA A N 1
ATOM 599 C CA . ALA A 1 82 ? -13.761 11.919 12.558 1.00 51.62 82 ALA A CA 1
ATOM 600 C C . ALA A 1 82 ? -12.537 12.822 12.779 1.00 51.62 82 ALA A C 1
ATOM 602 O O . ALA A 1 82 ? -12.251 13.188 13.923 1.00 51.62 82 ALA A O 1
ATOM 603 N N . GLY A 1 83 ? -11.786 13.067 11.705 1.00 48.34 83 GLY A N 1
ATOM 604 C CA . GLY A 1 83 ? -10.655 13.997 11.675 1.00 48.34 83 GLY A CA 1
ATOM 605 C C . GLY A 1 83 ? -11.117 15.435 11.535 1.00 48.34 83 GLY A C 1
ATOM 606 O O . GLY A 1 83 ? -12.142 15.645 10.847 1.00 48.34 83 GLY A O 1
#

Radius of gyration: 24.91 Å; chains: 1; bounding box: 72×24×44 Å

pLDDT: mean 79.43, std 12.31, range [48.34, 95.44]

Secondary structure (DSSP, 8-state):
-HHHHHHHHHHHHHHHHHTPPPP--SS--PPPPPHHHHHHH-SEE--EEEEEEE---SS---TTS--EEEEEESS---EE---

Foldseek 3Di:
DVVVVVVVVVVVVVVVVVPPDDDDDPDDPPDDDDPVVCVVPDQWDFDFAWDDKDWDPDPDDDPPTDIDTDTDTDDDRPDHDDD

Sequence (83 aa):
MTKWFMVIMAFAMAVAFFTTPRSASACSCAEPYSPSTAFEKATAVFSGMVISLEGPTSHVVSSADPVTAVFLVDTGLERAKAG